Protein AF-A0A453T0M8-F1 (afdb_monomer)

Foldseek 3Di:
DDDDPQWDFDADPVRVPDPGCVPVHIDGNVPDPDDDDDDDDPVVVD

Radius of gyration: 14.26 Å; Cα contacts (8 Å, |Δi|>4): 35; chains: 1; bounding box: 25×22×38 Å

Sequence (46 aa):
MRLPEDHVFVMGDNRNNSCDSRAWGPLPISNIVGRHIMSFTRSSLQ

Mean predicted aligned error: 4.99 Å

Nearest PDB structures (foldseek):
  1t7d-assembly1_B  TM=9.851E-01  e=7.840E-02  Escherichia coli
  4me8-assembly1_A  TM=9.936E-01  e=2.765E-01  Enterococcus faecalis V583

Solvent-accessible surface area (backbone atoms only — not comparable to full-atom values): 3313 Å² total; per-residue (Å²): 139,82,78,60,87,69,45,43,80,53,76,52,89,55,67,92,81,45,93,32,26,90,76,78,42,68,44,54,53,90,76,62,89,78,79,93,85,79,83,89,49,82,74,70,77,108

pLDDT: mean 90.63, std 9.19, range [58.34, 97.0]

Secondary structure (DSSP, 8-state):
--PPTTEE----SSGGG--SHHHH-PEEGGG----------GGGG-

InterPro domains:
  IPR000223 Peptidase S26A, signal peptidase I [PTHR43390] (1-41)
  IPR000223 Peptidase S26A, signal peptidase I [TIGR02227] (2-40)
  IPR019533 Peptidase S26 [PF10502] (3-39)
  IPR019533 Peptidase S26 [cd06530] (8-35)
  IPR019758 Peptidase S26A, signal peptidase I, conserved site [PS00761] (8-21)
  IPR036286 LexA/Signal peptidase-like superfamily [SSF51306] (2-40)

Structure (mmCIF, N/CA/C/O backbone):
data_AF-A0A453T0M8-F1
#
_entry.id   AF-A0A453T0M8-F1
#
loop_
_atom_site.group_PDB
_atom_site.id
_atom_site.type_symbol
_atom_site.label_atom_id
_atom_site.label_alt_id
_atom_site.label_comp_id
_atom_site.label_asym_id
_atom_site.label_entity_id
_atom_site.label_seq_id
_atom_site.pdbx_PDB_ins_code
_atom_site.Cartn_x
_atom_site.Cartn_y
_atom_site.Cartn_z
_atom_site.occupancy
_atom_site.B_iso_or_equiv
_atom_site.auth_seq_id
_atom_site.auth_comp_id
_atom_site.auth_asym_id
_atom_site.auth_atom_id
_atom_site.pdbx_PDB_model_num
ATOM 1 N N . MET A 1 1 ? 6.291 16.444 -14.295 1.00 64.06 1 MET A N 1
ATOM 2 C CA . MET A 1 1 ? 5.079 15.597 -14.272 1.00 64.06 1 MET A CA 1
ATOM 3 C C . MET A 1 1 ? 3.995 16.379 -13.558 1.00 64.06 1 MET A C 1
ATOM 5 O O . MET A 1 1 ? 4.243 16.827 -12.447 1.00 64.06 1 MET A O 1
ATOM 9 N N . ARG A 1 2 ? 2.861 16.635 -14.214 1.00 80.94 2 ARG A N 1
ATOM 10 C CA . ARG A 1 2 ? 1.725 17.336 -13.604 1.00 80.94 2 ARG A CA 1
ATOM 11 C C . ARG A 1 2 ? 0.664 16.284 -13.294 1.00 80.94 2 ARG A C 1
ATOM 13 O O . ARG A 1 2 ? 0.325 15.508 -14.182 1.00 80.94 2 ARG A O 1
ATOM 20 N N . LEU A 1 3 ? 0.236 16.207 -12.037 1.00 88.75 3 LEU A N 1
ATOM 21 C CA 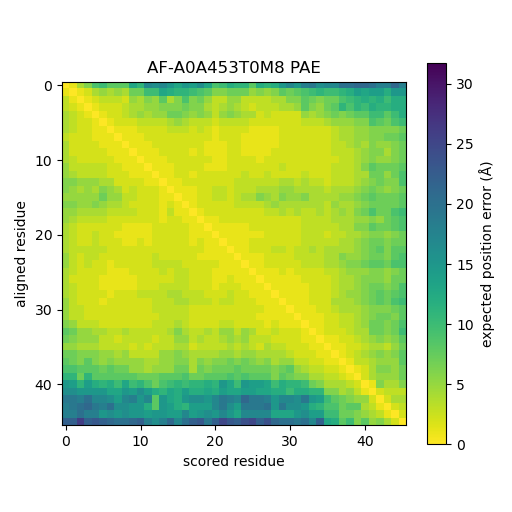. LEU A 1 3 ? -0.845 15.315 -11.622 1.00 88.75 3 LEU A CA 1
ATOM 22 C C . LEU A 1 3 ? -2.173 15.841 -12.186 1.00 88.75 3 LEU A C 1
ATOM 24 O O . LEU A 1 3 ? -2.365 17.062 -12.187 1.00 88.75 3 LEU A O 1
ATOM 28 N N . PRO A 1 4 ? -3.062 14.959 -12.672 1.00 90.62 4 PRO A N 1
ATOM 29 C CA . PRO A 1 4 ? -4.442 15.336 -12.946 1.00 90.62 4 PRO A CA 1
ATOM 30 C C . PRO A 1 4 ? -5.118 15.861 -11.672 1.00 90.62 4 PRO A C 1
ATOM 32 O O . PRO A 1 4 ? -4.694 15.531 -10.560 1.00 90.62 4 PRO A O 1
ATOM 35 N N . GLU A 1 5 ? -6.172 16.661 -11.833 1.00 92.56 5 GLU A N 1
ATOM 36 C CA . GLU A 1 5 ? -7.025 17.038 -10.703 1.00 92.56 5 GLU A CA 1
ATOM 37 C C . GLU A 1 5 ? -7.590 15.779 -10.029 1.00 92.56 5 GLU A C 1
ATOM 39 O O . GLU A 1 5 ? -7.762 14.734 -10.663 1.00 92.56 5 GLU A O 1
ATOM 44 N N . ASP A 1 6 ? -7.786 15.851 -8.715 1.00 95.00 6 ASP A N 1
ATOM 45 C CA . ASP A 1 6 ? -8.274 14.751 -7.877 1.00 95.00 6 ASP A CA 1
ATOM 46 C C . ASP A 1 6 ? -7.435 13.464 -7.899 1.00 95.00 6 ASP A C 1
ATOM 48 O O . ASP A 1 6 ? -7.944 12.372 -7.644 1.00 95.00 6 ASP A O 1
ATOM 52 N N . HIS A 1 7 ? -6.132 13.576 -8.166 1.00 95.94 7 HIS A N 1
ATOM 53 C CA . HIS A 1 7 ? -5.200 12.454 -8.099 1.00 95.94 7 HIS A CA 1
ATOM 54 C C . HIS A 1 7 ? -4.043 12.712 -7.138 1.00 95.94 7 HIS A C 1
ATOM 56 O O . HIS A 1 7 ? -3.560 13.832 -6.975 1.00 95.94 7 HIS A O 1
ATOM 62 N N . VAL A 1 8 ? -3.538 11.630 -6.55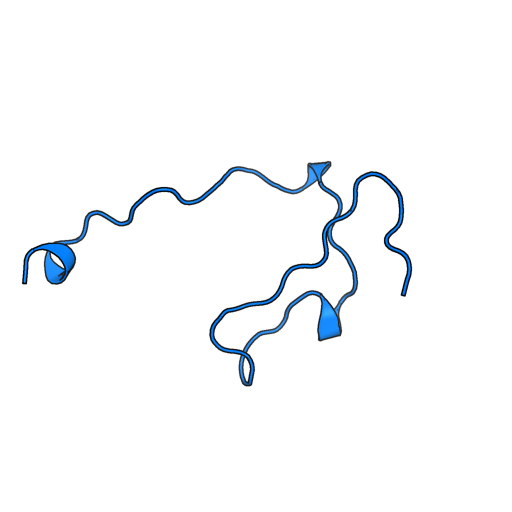0 1.00 95.69 8 VAL A N 1
ATOM 63 C CA . VAL A 1 8 ? -2.343 11.632 -5.708 1.00 95.69 8 VAL A CA 1
ATOM 64 C C . VAL A 1 8 ? -1.281 10.707 -6.282 1.00 95.69 8 VAL A C 1
ATOM 66 O O . VAL A 1 8 ? -1.572 9.659 -6.858 1.00 95.69 8 VAL A O 1
ATOM 69 N N . PHE A 1 9 ? -0.021 11.095 -6.114 1.00 95.94 9 PHE A N 1
ATOM 70 C CA . PHE A 1 9 ? 1.111 10.221 -6.390 1.00 95.94 9 PHE A CA 1
ATOM 71 C C . PHE A 1 9 ? 1.544 9.560 -5.082 1.00 95.94 9 PHE A C 1
ATOM 73 O O . PHE A 1 9 ? 1.988 10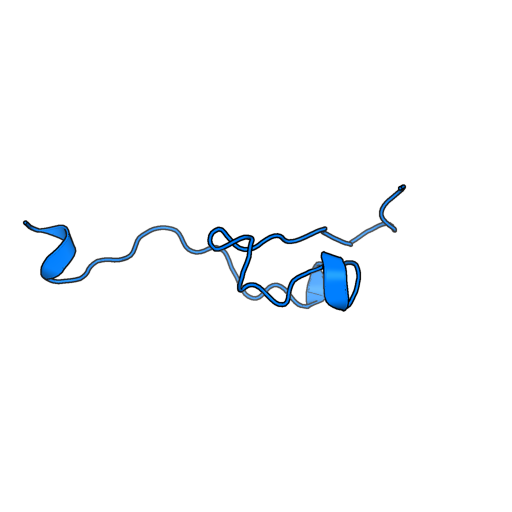.254 -4.167 1.00 95.94 9 PHE A O 1
ATOM 80 N N . VAL A 1 10 ? 1.399 8.238 -4.981 1.00 95.88 10 VAL A N 1
ATOM 81 C CA . VAL A 1 10 ? 1.762 7.487 -3.772 1.00 95.88 10 VAL A CA 1
ATOM 82 C C . VAL A 1 10 ? 3.107 6.793 -3.947 1.00 95.88 10 VAL A C 1
ATOM 84 O O . VAL A 1 10 ? 3.442 6.304 -5.025 1.00 95.88 10 VAL A O 1
ATOM 87 N N . MET A 1 11 ? 3.880 6.739 -2.866 1.00 96.88 11 MET A N 1
ATOM 88 C CA . MET A 1 11 ? 5.140 6.003 -2.797 1.00 96.88 11 MET A CA 1
ATOM 89 C C . MET A 1 11 ? 5.18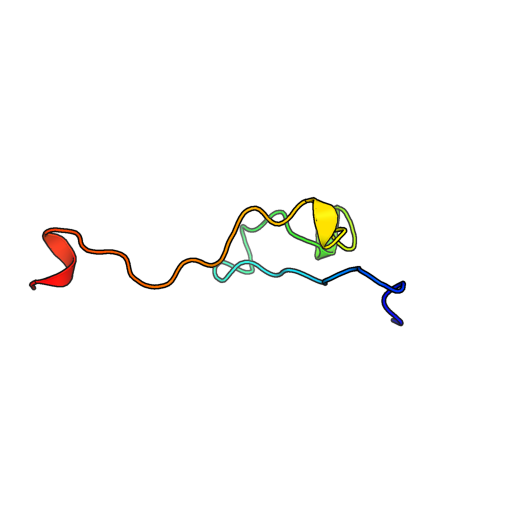7 5.223 -1.493 1.00 96.88 11 MET A C 1
ATOM 91 O O . MET A 1 11 ? 4.932 5.790 -0.433 1.00 96.88 11 MET A O 1
ATOM 95 N N . GLY A 1 12 ? 5.539 3.944 -1.574 1.00 96.00 12 GLY A N 1
ATOM 96 C CA . GLY A 1 12 ? 5.785 3.139 -0.383 1.00 96.00 12 GLY A CA 1
ATOM 97 C C . GLY A 1 12 ? 7.121 3.491 0.272 1.00 96.00 12 GLY A C 1
ATOM 98 O O . GLY A 1 12 ? 8.061 3.940 -0.392 1.00 96.00 12 GLY A O 1
ATOM 99 N N . ASP A 1 13 ? 7.229 3.243 1.575 1.00 96.00 13 ASP A N 1
ATOM 100 C CA . ASP A 1 13 ? 8.467 3.484 2.326 1.00 96.00 13 ASP A CA 1
ATOM 101 C C . ASP A 1 13 ? 9.579 2.498 1.935 1.00 96.00 13 ASP A C 1
ATOM 103 O O . ASP A 1 13 ? 10.743 2.883 1.814 1.00 96.00 13 ASP A O 1
ATOM 107 N N . ASN A 1 14 ? 9.230 1.241 1.626 1.00 95.50 14 ASN A N 1
ATOM 108 C CA . ASN A 1 14 ? 10.168 0.264 1.066 1.00 95.50 14 ASN A CA 1
ATOM 109 C C . ASN A 1 14 ? 10.364 0.495 -0.443 1.00 95.50 14 ASN A C 1
ATOM 111 O O . ASN A 1 14 ? 9.844 -0.235 -1.287 1.00 95.50 14 ASN A O 1
ATOM 115 N N . ARG A 1 15 ? 11.111 1.551 -0.781 1.00 93.56 15 ARG A N 1
ATOM 116 C CA . ARG A 1 15 ? 11.232 2.091 -2.147 1.00 93.56 15 ARG A CA 1
ATOM 117 C C . ARG A 1 15 ? 11.643 1.075 -3.205 1.00 93.56 15 ARG A C 1
ATOM 119 O O . ARG A 1 15 ? 11.159 1.178 -4.333 1.00 93.56 15 ARG A O 1
ATOM 126 N N . ASN A 1 16 ? 12.507 0.126 -2.863 1.00 93.69 16 ASN A N 1
ATOM 127 C CA . ASN A 1 16 ? 13.013 -0.866 -3.815 1.00 93.69 16 ASN A CA 1
ATOM 128 C C . ASN A 1 16 ? 12.042 -2.030 -4.037 1.00 93.69 16 ASN A C 1
ATOM 130 O O . ASN A 1 16 ? 12.160 -2.726 -5.037 1.00 93.69 16 ASN A O 1
ATOM 134 N N . ASN A 1 17 ? 11.085 -2.232 -3.131 1.00 94.50 17 ASN A N 1
ATOM 135 C CA . ASN A 1 17 ? 10.158 -3.359 -3.166 1.00 94.50 17 ASN A CA 1
ATOM 136 C C . ASN A 1 17 ? 8.701 -2.902 -3.001 1.00 94.50 17 ASN A C 1
ATOM 138 O O . ASN A 1 17 ? 7.916 -3.518 -2.283 1.00 94.50 17 ASN A O 1
ATOM 142 N N . SER A 1 18 ? 8.353 -1.780 -3.631 1.00 95.19 18 SER A N 1
ATOM 143 C CA . SER A 1 18 ? 7.009 -1.204 -3.593 1.00 95.19 18 SER A CA 1
ATOM 144 C C . SER A 1 18 ? 6.463 -1.064 -5.010 1.00 95.19 18 SER A C 1
ATOM 146 O O . SER A 1 18 ? 7.067 -0.394 -5.849 1.00 95.19 18 SER A O 1
ATOM 148 N N . CYS A 1 19 ? 5.313 -1.691 -5.265 1.00 95.06 19 CYS A N 1
ATOM 149 C CA . CYS A 1 19 ? 4.527 -1.495 -6.479 1.00 95.06 19 CYS A CA 1
ATOM 150 C C . CYS A 1 19 ? 3.551 -0.333 -6.248 1.00 95.06 19 CYS A C 1
ATOM 152 O O . CYS A 1 19 ? 2.413 -0.525 -5.820 1.00 95.06 19 CYS A O 1
ATOM 154 N N . ASP A 1 20 ? 4.025 0.890 -6.467 1.00 96.25 20 ASP A N 1
ATOM 155 C CA . ASP A 1 20 ? 3.290 2.134 -6.211 1.00 96.25 20 ASP A CA 1
ATOM 156 C C . ASP A 1 20 ? 3.125 2.968 -7.491 1.00 96.25 20 ASP A C 1
ATOM 158 O O . ASP A 1 20 ? 3.263 2.440 -8.598 1.00 96.25 20 ASP A O 1
ATOM 162 N N . SER A 1 21 ? 2.824 4.267 -7.376 1.00 96.25 21 SER A N 1
ATOM 163 C CA . SER A 1 21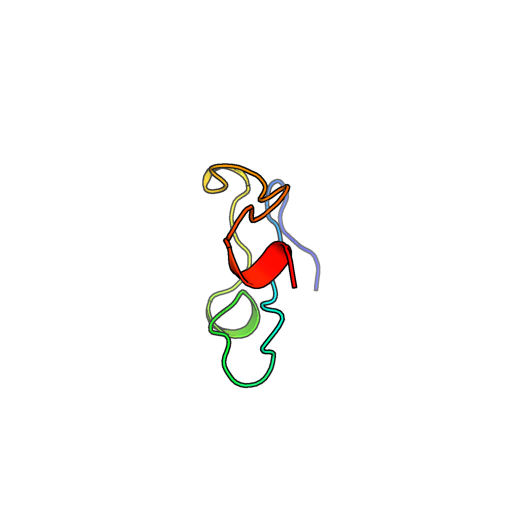 ? 2.507 5.109 -8.534 1.00 96.25 21 SER A CA 1
ATOM 164 C C . SER A 1 21 ? 3.615 5.189 -9.589 1.00 96.25 21 SER A C 1
ATOM 166 O O . SER A 1 21 ? 3.352 5.604 -10.717 1.00 96.25 21 SER A O 1
ATOM 168 N N . ARG A 1 22 ? 4.842 4.757 -9.268 1.00 94.75 22 ARG A N 1
ATOM 169 C CA . ARG A 1 22 ? 5.931 4.588 -10.245 1.00 94.75 22 ARG A CA 1
ATOM 170 C C . ARG A 1 22 ? 5.661 3.474 -11.262 1.00 94.75 22 ARG A C 1
ATOM 172 O O . ARG A 1 22 ? 6.149 3.566 -12.381 1.00 94.75 22 ARG A O 1
ATOM 179 N N . ALA A 1 23 ? 4.920 2.436 -10.874 1.00 95.00 23 ALA A N 1
ATOM 180 C CA . ALA A 1 23 ? 4.619 1.276 -11.710 1.00 95.00 23 ALA A CA 1
ATOM 181 C C . ALA A 1 23 ? 3.266 1.400 -12.426 1.00 95.00 23 ALA A C 1
ATOM 183 O O . ALA A 1 23 ? 3.173 1.077 -13.606 1.00 95.00 23 ALA A O 1
ATOM 184 N N . TRP A 1 24 ? 2.226 1.872 -11.729 1.00 94.50 24 TRP A N 1
ATOM 185 C CA . TRP A 1 24 ? 0.847 1.889 -12.246 1.00 94.50 24 TRP A CA 1
ATOM 186 C C . TRP A 1 24 ? 0.236 3.290 -12.416 1.00 94.50 24 TRP A C 1
ATOM 188 O O . TRP A 1 24 ? -0.900 3.406 -12.867 1.00 94.50 24 TRP A O 1
ATOM 198 N N . GLY A 1 25 ? 0.981 4.360 -12.123 1.00 94.62 25 GLY A N 1
ATOM 1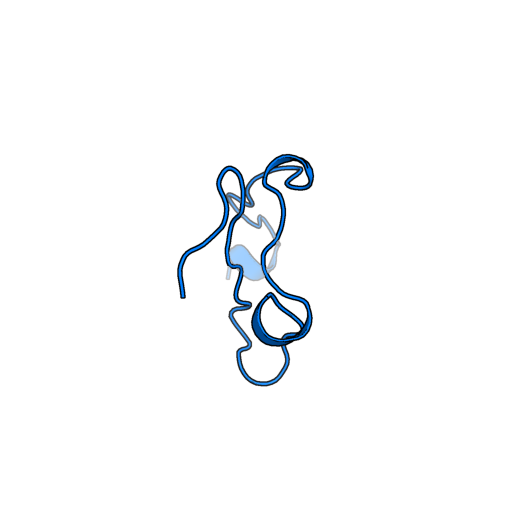99 C CA . GLY A 1 25 ? 0.526 5.740 -12.312 1.00 94.62 25 GLY A CA 1
ATOM 200 C C . GLY A 1 25 ? -0.183 6.352 -11.093 1.00 94.62 25 GLY A C 1
ATOM 201 O O . GLY A 1 25 ? -0.136 5.810 -9.992 1.00 94.62 25 GLY A O 1
ATOM 202 N N . PRO A 1 26 ? -0.777 7.545 -11.231 1.00 96.00 26 PRO A N 1
ATOM 203 C CA . PRO A 1 26 ? -1.389 8.260 -10.111 1.00 96.00 26 PRO A CA 1
ATOM 204 C C . PRO A 1 26 ? -2.721 7.633 -9.658 1.00 96.00 26 PRO A C 1
ATOM 206 O O . PRO A 1 26 ? -3.472 7.098 -10.469 1.00 96.00 26 PRO A O 1
ATOM 209 N N . LEU A 1 27 ? -3.028 7.724 -8.360 1.00 95.25 27 LEU A N 1
ATOM 210 C CA . LEU A 1 27 ? -4.241 7.171 -7.748 1.00 95.25 27 LEU A CA 1
ATOM 211 C C . LEU A 1 27 ? -5.345 8.238 -7.656 1.00 95.25 27 LEU A C 1
ATOM 213 O O . LEU A 1 27 ? -5.080 9.303 -7.095 1.00 95.25 27 LEU A O 1
ATOM 217 N N . PRO A 1 28 ? -6.579 7.965 -8.112 1.00 96.31 28 PRO A N 1
ATOM 218 C CA . PRO A 1 28 ? -7.719 8.845 -7.862 1.00 96.31 28 PRO A CA 1
ATOM 219 C C . PRO A 1 28 ? -8.012 8.979 -6.361 1.00 96.31 28 PRO A C 1
ATOM 221 O O . PRO A 1 28 ? -8.068 7.976 -5.645 1.00 96.31 28 PRO A O 1
ATOM 224 N N . ILE A 1 29 ? -8.262 10.201 -5.881 1.00 96.31 29 ILE A N 1
ATOM 225 C CA . ILE A 1 29 ? -8.585 10.476 -4.468 1.00 96.31 29 ILE A CA 1
ATOM 226 C C . ILE A 1 29 ? -9.847 9.724 -4.025 1.00 96.31 29 ILE A C 1
ATOM 228 O O . ILE A 1 29 ? -9.919 9.279 -2.882 1.00 96.31 29 ILE A O 1
ATOM 232 N N . SER A 1 30 ? -10.801 9.498 -4.933 1.00 96.94 30 SER A N 1
ATOM 233 C CA . SER A 1 30 ? -12.027 8.727 -4.672 1.00 96.94 30 SER A CA 1
ATOM 234 C C . SER A 1 30 ? -11.775 7.300 -4.177 1.00 96.94 30 SER A C 1
ATOM 236 O O . SER A 1 30 ? -12.644 6.717 -3.537 1.00 96.94 30 SER A O 1
ATOM 238 N N . ASN A 1 31 ? -10.601 6.731 -4.468 1.00 96.44 31 ASN A N 1
ATOM 239 C CA . ASN A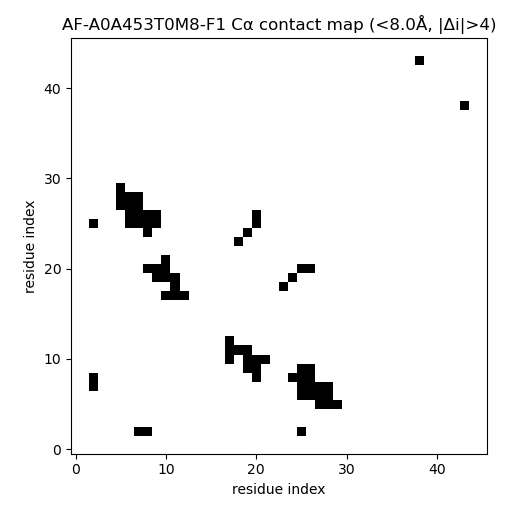 1 31 ? -10.246 5.369 -4.076 1.00 96.44 31 ASN A CA 1
ATOM 240 C C . ASN A 1 31 ? -9.586 5.306 -2.685 1.00 96.44 31 ASN A C 1
ATOM 242 O O . ASN A 1 31 ? -9.259 4.220 -2.206 1.00 96.44 31 ASN A O 1
ATOM 246 N N . ILE A 1 32 ? -9.361 6.450 -2.029 1.00 96.00 32 ILE A N 1
ATOM 247 C CA . ILE A 1 32 ? -8.750 6.519 -0.700 1.00 96.00 32 ILE A CA 1
ATOM 248 C C . ILE A 1 32 ? -9.826 6.286 0.362 1.00 96.00 32 ILE A C 1
ATOM 250 O O . ILE A 1 32 ? -10.716 7.107 0.558 1.00 96.00 32 ILE A O 1
ATOM 254 N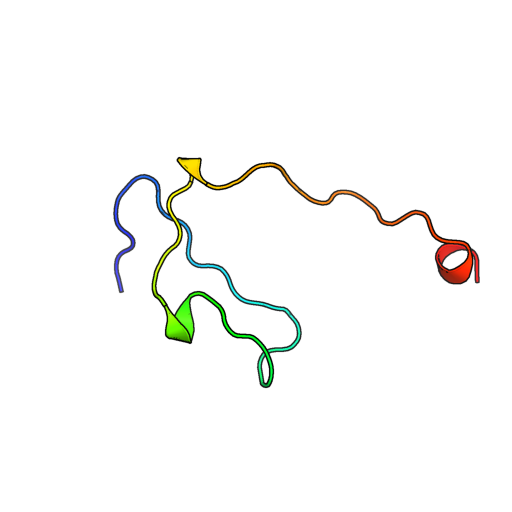 N . VAL A 1 33 ? -9.707 5.181 1.099 1.00 97.00 33 VAL A N 1
ATOM 255 C CA . VAL A 1 33 ? -10.652 4.825 2.175 1.00 97.00 33 VAL A CA 1
ATOM 256 C C . VAL A 1 33 ? -10.397 5.629 3.456 1.00 97.00 33 VAL A C 1
ATOM 258 O O . VAL A 1 33 ? -11.329 5.969 4.178 1.00 97.00 33 VAL A O 1
ATOM 261 N N . GLY A 1 34 ? -9.136 5.943 3.763 1.00 94.62 34 GLY A N 1
ATOM 262 C CA . GLY A 1 34 ? -8.783 6.669 4.979 1.00 94.62 34 GLY A CA 1
ATOM 263 C C . GLY A 1 34 ? -7.280 6.845 5.169 1.00 94.62 34 GLY A C 1
ATOM 264 O O . GLY A 1 34 ? -6.473 6.425 4.341 1.00 94.62 34 GLY A O 1
ATOM 265 N N . ARG A 1 35 ? -6.904 7.479 6.284 1.00 93.81 35 ARG A N 1
ATOM 266 C CA . ARG A 1 35 ? -5.510 7.732 6.667 1.00 93.81 35 ARG A CA 1
ATOM 267 C C . ARG A 1 35 ? -5.133 6.883 7.873 1.00 93.81 35 ARG A C 1
ATOM 269 O O . ARG A 1 35 ? -5.822 6.912 8.889 1.00 93.81 35 ARG A O 1
ATOM 276 N N . HIS A 1 36 ? -4.008 6.186 7.777 1.00 92.19 36 HIS A N 1
ATOM 277 C CA . HIS A 1 36 ? -3.418 5.487 8.911 1.00 92.19 36 HIS A CA 1
ATOM 278 C C . HIS A 1 36 ? -2.866 6.502 9.928 1.00 92.19 36 HIS A C 1
ATOM 280 O O . HIS A 1 36 ? -2.042 7.338 9.565 1.00 92.19 36 HIS A O 1
ATOM 286 N N . ILE A 1 37 ? -3.340 6.461 11.180 1.00 93.50 37 ILE A N 1
ATOM 287 C CA . ILE A 1 37 ? -2.961 7.433 12.226 1.00 93.50 37 ILE A CA 1
ATOM 288 C C . ILE A 1 37 ? -1.960 6.828 13.210 1.00 93.50 37 ILE A C 1
ATOM 290 O O . ILE A 1 37 ? -0.958 7.458 13.530 1.00 93.50 37 ILE A O 1
ATOM 294 N N . MET A 1 38 ? -2.215 5.607 13.683 1.00 90.38 38 MET A N 1
ATOM 295 C CA . MET A 1 38 ? -1.365 4.939 14.664 1.00 90.38 38 MET A CA 1
ATOM 296 C C . MET A 1 38 ? -1.596 3.429 14.628 1.00 90.38 38 MET A C 1
ATOM 298 O O . MET A 1 38 ? -2.739 2.976 14.652 1.00 90.38 38 MET A O 1
ATOM 302 N N . SER A 1 39 ? -0.506 2.660 14.639 1.00 86.50 39 SER A 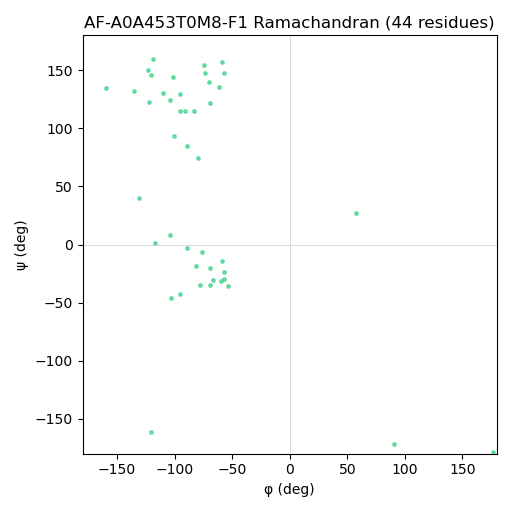N 1
ATOM 303 C CA . SER A 1 39 ? -0.546 1.224 14.922 1.00 86.50 39 SER A CA 1
ATOM 304 C C . SER A 1 39 ? -0.349 1.021 16.417 1.00 86.50 39 SER A C 1
ATOM 306 O O . SER A 1 39 ? 0.728 1.312 16.935 1.00 86.50 39 SER A O 1
ATOM 308 N N . PHE A 1 40 ? -1.361 0.508 17.113 1.00 87.44 40 PHE A N 1
ATOM 309 C CA . PHE A 1 40 ? -1.219 0.085 18.505 1.00 87.44 40 PHE A CA 1
ATOM 310 C C . PHE A 1 40 ? -1.066 -1.433 18.554 1.00 87.44 40 PHE A C 1
ATOM 312 O O . PHE A 1 40 ? -2.040 -2.182 18.531 1.00 87.44 40 PHE A O 1
ATOM 319 N N . THR A 1 41 ? 0.182 -1.890 18.561 1.00 86.69 41 THR A N 1
ATOM 320 C CA . THR A 1 41 ? 0.526 -3.313 18.670 1.00 86.69 41 THR A CA 1
ATOM 321 C C . THR A 1 41 ? 1.344 -3.542 19.935 1.00 86.69 41 THR A C 1
ATOM 323 O O . THR A 1 41 ? 1.955 -2.611 20.453 1.00 86.69 41 THR A O 1
ATOM 326 N N . ARG A 1 42 ? 1.409 -4.781 20.436 1.00 75.94 42 ARG A N 1
ATOM 327 C CA . ARG A 1 42 ? 2.244 -5.110 21.607 1.00 75.94 42 ARG A CA 1
ATOM 328 C C . ARG A 1 42 ? 3.727 -4.757 21.393 1.00 75.94 42 ARG A C 1
ATOM 330 O O . ARG A 1 42 ? 4.395 -4.404 22.355 1.00 75.94 42 ARG A O 1
ATOM 337 N N . SER A 1 43 ? 4.226 -4.803 20.156 1.00 72.62 43 SER A N 1
ATOM 338 C CA . SER A 1 43 ? 5.583 -4.356 19.803 1.00 72.62 43 SER A CA 1
ATOM 339 C C . SER A 1 43 ? 5.781 -2.842 19.893 1.00 72.62 43 SER A C 1
ATOM 341 O O . SER A 1 43 ? 6.910 -2.396 20.006 1.00 72.62 43 SER A O 1
ATOM 343 N N . SER A 1 44 ? 4.709 -2.046 19.866 1.00 70.56 44 SER A N 1
ATOM 344 C CA . SER A 1 44 ? 4.770 -0.586 20.025 1.00 70.56 44 SER A CA 1
ATOM 345 C C . SER A 1 44 ? 4.986 -0.146 21.484 1.00 70.56 44 SER A C 1
ATOM 347 O O . SER A 1 44 ? 5.123 1.046 21.734 1.00 70.56 44 SER A O 1
ATOM 349 N N . LEU A 1 45 ? 4.954 -1.087 22.440 1.00 73.12 45 LEU A N 1
ATOM 350 C CA . LEU A 1 45 ? 5.164 -0.868 23.879 1.00 73.12 45 LEU A CA 1
ATOM 351 C C . LEU A 1 45 ? 6.554 -1.333 24.364 1.00 73.12 45 LEU A C 1
ATOM 353 O O . LEU A 1 45 ? 6.775 -1.398 25.574 1.00 73.12 45 LEU A O 1
ATOM 357 N N . GLN A 1 46 ? 7.454 -1.703 23.446 1.00 58.34 46 GLN A N 1
ATOM 358 C CA . GLN A 1 46 ? 8.866 -1.985 23.730 1.00 58.34 46 GLN A CA 1
ATOM 359 C C . GLN A 1 46 ? 9.748 -0.784 23.406 1.00 58.34 46 GLN A C 1
ATOM 361 O O . GLN A 1 46 ? 9.446 -0.089 22.410 1.00 58.34 46 GLN A O 1
#

Organism: Aegilops tauschii subsp. strangulata (NCBI:txid200361)